Protein AF-A0A7X5D2F2-F1 (afdb_monomer_lite)

pLDDT: mean 94.75, std 5.99, range [55.28, 98.5]

Sequence (98 aa):
MAMTEIIKQLEKEILQQREDEQRILNEIAAVASLDFAQRAAGVLDPKKHFYGFEAYLILLDNLEVLLYAGMPDDLALESVQCGYDAETILAMWRLSKV

Secondary structure (DSSP, 8-state):
--HHHHHHHHHHHHHHHHHHHHHHHHHHHHHT-HHHHHHHHHHS-GGGSSS-HHHHHHHHHHHHHHHHTT--HHHHHHHGGGS--HHHHHHHHHHTT-

Structure (mmCIF, N/CA/C/O backbone):
data_AF-A0A7X5D2F2-F1
#
_entry.id   AF-A0A7X5D2F2-F1
#
loop_
_atom_site.group_PDB
_atom_site.id
_atom_site.type_symbol
_atom_site.label_atom_id
_atom_site.label_alt_id
_atom_site.label_comp_id
_atom_site.label_asym_id
_atom_site.label_entity_id
_atom_site.label_seq_id
_atom_site.pdbx_PDB_ins_code
_atom_site.Cartn_x
_atom_site.Cartn_y
_atom_site.Cartn_z
_atom_site.occupancy
_atom_site.B_iso_or_equiv
_atom_site.auth_seq_id
_atom_site.auth_comp_id
_atom_site.auth_asym_id
_atom_site.auth_atom_id
_atom_site.pdbx_PDB_model_num
ATOM 1 N N . MET A 1 1 ? -19.622 19.077 21.804 1.00 65.56 1 MET A N 1
ATOM 2 C CA . MET A 1 1 ? -19.989 17.701 21.421 1.00 65.56 1 MET A CA 1
ATOM 3 C C . MET A 1 1 ? -20.117 16.864 22.671 1.00 65.56 1 MET A C 1
ATOM 5 O O . MET A 1 1 ? -19.280 16.992 23.561 1.00 65.56 1 MET A O 1
ATOM 9 N N . ALA A 1 2 ? -21.165 16.053 22.753 1.00 89.62 2 ALA A N 1
ATOM 10 C CA . ALA A 1 2 ? -21.303 15.061 23.810 1.00 89.62 2 ALA A CA 1
ATOM 11 C C . ALA A 1 2 ? -20.306 13.913 23.580 1.00 89.62 2 ALA A C 1
ATOM 13 O O . ALA A 1 2 ? -19.977 13.588 22.442 1.00 89.62 2 ALA A O 1
ATOM 14 N N . MET A 1 3 ? -19.846 13.261 24.650 1.00 86.44 3 MET A N 1
ATOM 15 C CA . MET A 1 3 ? -18.884 12.150 24.566 1.00 86.44 3 MET A CA 1
ATOM 16 C C . MET A 1 3 ? -19.361 11.024 23.631 1.00 86.44 3 MET A C 1
ATOM 18 O O . MET A 1 3 ? -18.571 10.435 22.901 1.00 86.44 3 MET A O 1
ATOM 22 N N . THR A 1 4 ? -20.673 10.789 23.581 1.00 91.25 4 THR A N 1
ATOM 23 C CA . THR A 1 4 ? -21.317 9.834 22.670 1.00 91.25 4 THR A CA 1
ATOM 24 C C . THR A 1 4 ? -21.178 10.208 21.189 1.00 91.25 4 THR A C 1
ATOM 26 O O . THR A 1 4 ? -21.088 9.319 20.350 1.00 91.25 4 THR A O 1
ATOM 29 N N . GLU A 1 5 ? -21.161 11.498 20.846 1.00 90.62 5 GLU A N 1
ATOM 30 C CA . GLU A 1 5 ? -20.963 11.953 19.460 1.00 90.62 5 GLU A CA 1
ATOM 31 C C . GLU A 1 5 ? -19.513 11.734 19.020 1.00 90.62 5 GLU A C 1
ATOM 33 O O . GLU A 1 5 ? -19.276 11.280 17.905 1.00 90.62 5 GLU A O 1
ATOM 38 N N . ILE A 1 6 ? -18.557 11.977 19.924 1.00 92.31 6 ILE A N 1
ATOM 39 C CA . ILE A 1 6 ? -17.126 11.748 19.678 1.00 92.31 6 ILE A CA 1
ATOM 40 C C . ILE A 1 6 ? -16.859 10.261 19.417 1.00 92.31 6 ILE A C 1
ATOM 42 O O . ILE A 1 6 ? -16.185 9.925 18.451 1.00 92.31 6 ILE A O 1
ATOM 46 N N . ILE A 1 7 ? -17.427 9.364 20.232 1.00 92.88 7 ILE A N 1
ATOM 47 C CA . ILE A 1 7 ? -17.257 7.911 20.054 1.00 92.88 7 ILE A CA 1
ATOM 48 C C . ILE A 1 7 ? -17.794 7.45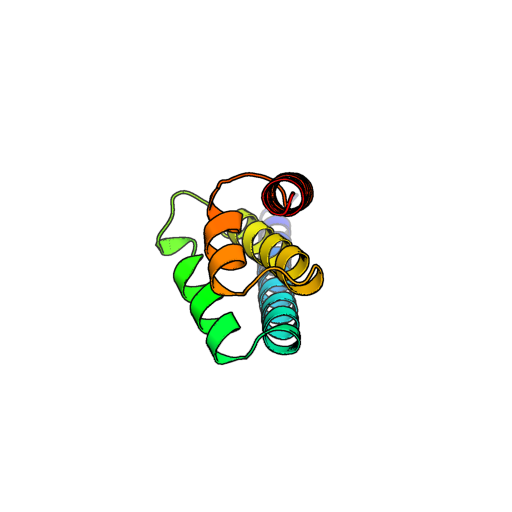6 18.692 1.00 92.88 7 ILE A C 1
ATOM 50 O O . ILE A 1 7 ? -17.085 6.773 17.960 1.00 92.88 7 ILE A O 1
ATOM 54 N N . LYS A 1 8 ? -19.004 7.886 18.312 1.00 93.88 8 LYS A N 1
ATOM 55 C CA . LYS A 1 8 ? -19.597 7.526 17.012 1.00 93.88 8 LYS A CA 1
ATOM 56 C C . LYS A 1 8 ? -18.767 8.015 15.828 1.00 93.88 8 LYS A C 1
ATOM 58 O O . LYS A 1 8 ? -18.689 7.334 14.809 1.00 93.88 8 LYS A O 1
ATOM 63 N N . GLN A 1 9 ? -18.175 9.200 15.949 1.00 93.12 9 GLN A N 1
ATOM 64 C CA . GLN A 1 9 ? -17.317 9.750 14.908 1.00 93.12 9 GLN A CA 1
ATOM 65 C C . GLN A 1 9 ? -16.032 8.923 14.757 1.00 93.12 9 GLN A C 1
ATOM 67 O O . GLN A 1 9 ? -15.683 8.556 13.639 1.00 93.12 9 GLN A O 1
ATOM 72 N N . LEU A 1 10 ? -15.396 8.544 15.869 1.00 91.19 10 LEU A N 1
ATOM 73 C CA . LEU A 1 10 ? -14.206 7.686 15.860 1.00 91.19 10 LEU A CA 1
ATOM 74 C C . LEU A 1 10 ? -14.493 6.293 15.283 1.00 91.19 10 LEU A C 1
ATOM 76 O O . LEU A 1 10 ? -13.706 5.779 14.494 1.00 91.19 10 LEU A O 1
ATOM 80 N N . GLU A 1 11 ? -15.627 5.682 15.635 1.00 92.94 11 GLU A N 1
ATOM 81 C CA . GLU A 1 11 ? -16.042 4.391 15.067 1.00 92.94 11 GLU A CA 1
ATOM 82 C C . GLU A 1 11 ? -16.193 4.466 13.543 1.00 92.94 11 GLU A C 1
ATOM 84 O O . GLU A 1 11 ? -15.750 3.567 12.827 1.00 92.94 11 GLU A O 1
ATOM 89 N N . LYS A 1 12 ? -16.776 5.561 13.042 1.00 93.38 12 LYS A N 1
ATOM 90 C CA . LYS A 1 12 ? -16.924 5.801 11.606 1.00 93.38 12 LYS A CA 1
ATOM 91 C C . LYS A 1 12 ? -15.573 5.992 10.914 1.00 93.38 12 LYS A C 1
ATOM 93 O O . LYS A 1 12 ? -15.373 5.449 9.833 1.00 93.38 12 LYS A O 1
ATOM 98 N N . GLU A 1 13 ? -14.659 6.740 11.526 1.00 91.62 13 GLU A N 1
ATOM 99 C CA . GLU A 1 13 ? -13.309 6.961 10.991 1.00 91.62 13 GLU A CA 1
ATOM 100 C C . GLU A 1 13 ? -12.511 5.658 10.913 1.00 91.62 13 GLU A C 1
ATOM 102 O O . GLU A 1 13 ? -11.897 5.381 9.887 1.00 91.62 13 GLU A O 1
ATOM 107 N N . ILE A 1 14 ? -12.583 4.812 11.944 1.00 91.25 14 ILE A N 1
ATOM 108 C CA . ILE A 1 14 ? -11.930 3.496 11.943 1.00 91.25 14 ILE A CA 1
ATOM 109 C C . ILE A 1 14 ? -12.499 2.605 10.835 1.00 91.25 14 ILE A C 1
ATOM 111 O O . ILE A 1 14 ? -11.735 1.920 10.156 1.00 91.25 14 ILE A O 1
ATOM 115 N N . LEU A 1 15 ? -13.823 2.596 10.648 1.00 93.94 15 LEU A N 1
ATOM 116 C CA . LEU A 1 15 ? -14.453 1.810 9.587 1.00 93.94 15 LEU A CA 1
ATOM 117 C C . LEU A 1 15 ? -13.967 2.268 8.206 1.00 93.94 15 LEU A C 1
ATOM 119 O O . LEU A 1 15 ? -13.516 1.441 7.420 1.00 93.94 15 LEU A O 1
ATOM 123 N N . GLN A 1 16 ? -13.986 3.580 7.956 1.00 94.62 16 GLN A N 1
ATOM 124 C CA . GLN A 1 16 ? -13.528 4.161 6.694 1.00 94.62 16 GLN A CA 1
ATOM 125 C C . GLN A 1 16 ? -12.066 3.802 6.414 1.00 94.62 16 GLN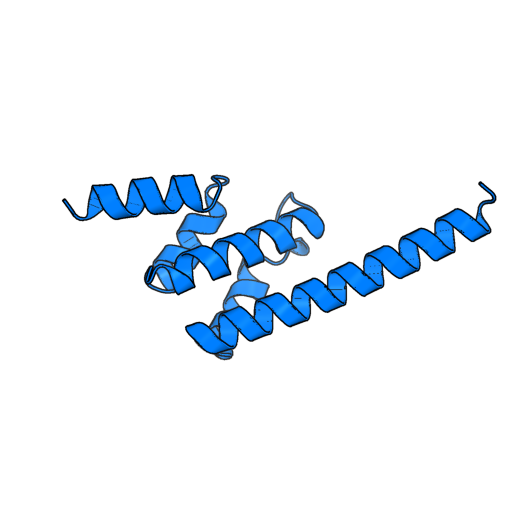 A C 1
ATOM 127 O O . GLN A 1 16 ? -11.740 3.326 5.336 1.00 94.62 16 GLN A O 1
ATOM 132 N N . GLN A 1 17 ? -11.200 3.933 7.419 1.00 93.38 17 GLN A N 1
ATOM 133 C CA . GLN A 1 17 ? -9.786 3.586 7.306 1.00 93.38 17 GLN A CA 1
ATOM 134 C C . GLN A 1 17 ? -9.558 2.110 6.933 1.00 93.38 17 GLN A C 1
ATOM 136 O O . GLN A 1 17 ? -8.610 1.797 6.215 1.00 93.38 17 GLN A O 1
ATOM 141 N N . ARG A 1 18 ? -10.420 1.193 7.391 1.00 93.50 18 ARG A N 1
ATOM 142 C CA . ARG A 1 18 ? -10.358 -0.231 7.015 1.00 93.50 18 ARG A CA 1
ATOM 143 C C . ARG A 1 18 ? -10.874 -0.498 5.607 1.00 93.50 18 ARG A C 1
ATOM 145 O O . ARG A 1 18 ? -10.320 -1.348 4.915 1.00 93.50 18 ARG A O 1
ATOM 152 N N . GLU A 1 19 ? -11.912 0.213 5.185 1.00 96.31 19 GLU A N 1
ATOM 153 C CA . GLU A 1 19 ? -12.398 0.152 3.805 1.00 96.31 19 GLU A CA 1
ATOM 154 C C . GLU A 1 19 ? -11.338 0.682 2.829 1.00 96.31 19 GLU A C 1
ATOM 156 O O . GLU A 1 19 ? -11.081 0.051 1.804 1.00 96.31 19 GLU A O 1
ATOM 161 N N . ASP A 1 20 ? -10.664 1.776 3.190 1.00 96.19 20 ASP A N 1
ATOM 162 C CA . ASP A 1 20 ? -9.576 2.364 2.409 1.00 96.19 20 ASP A CA 1
ATOM 163 C C . ASP A 1 20 ? -8.375 1.412 2.316 1.00 96.19 20 ASP A C 1
ATOM 165 O O . ASP A 1 20 ? -7.888 1.157 1.216 1.00 96.19 20 ASP A O 1
ATOM 169 N N . GLU A 1 21 ? -7.947 0.813 3.436 1.00 97.56 21 GLU A N 1
ATOM 170 C CA . GLU A 1 21 ? -6.899 -0.222 3.461 1.00 97.56 21 GLU A CA 1
ATOM 171 C C . GLU A 1 21 ? -7.220 -1.361 2.486 1.00 97.56 21 GLU A C 1
ATOM 173 O O . GLU A 1 21 ? -6.391 -1.743 1.658 1.00 97.56 21 GLU A O 1
ATOM 178 N N . GLN A 1 22 ? -8.438 -1.904 2.561 1.00 97.44 22 GLN A N 1
ATOM 179 C CA . GLN A 1 22 ? -8.834 -3.032 1.728 1.00 97.44 22 GLN A CA 1
ATOM 180 C C . GLN A 1 22 ? -8.935 -2.651 0.248 1.00 97.44 22 GLN A C 1
ATOM 182 O O . GLN A 1 22 ? -8.554 -3.450 -0.610 1.00 97.44 22 GLN A O 1
ATOM 187 N N . ARG A 1 23 ? -9.426 -1.445 -0.063 1.00 98.12 23 ARG A N 1
ATOM 188 C CA . ARG A 1 23 ? -9.470 -0.917 -1.431 1.00 98.12 23 ARG A CA 1
ATOM 189 C C . ARG A 1 23 ? -8.064 -0.828 -2.026 1.00 98.12 23 ARG A C 1
ATOM 191 O O . ARG A 1 23 ? -7.831 -1.447 -3.063 1.00 98.12 23 ARG A O 1
ATOM 198 N N . ILE A 1 24 ? -7.136 -0.168 -1.332 1.00 98.00 24 ILE A N 1
ATOM 199 C CA . ILE A 1 24 ? -5.767 0.046 -1.823 1.00 98.00 24 ILE A CA 1
ATOM 200 C C . ILE A 1 24 ? -5.037 -1.293 -1.995 1.00 98.00 24 ILE A C 1
ATOM 202 O O . ILE A 1 24 ? -4.389 -1.537 -3.011 1.00 98.00 24 ILE A O 1
ATOM 206 N N . LEU A 1 25 ? -5.181 -2.230 -1.049 1.00 98.38 25 LEU A N 1
ATOM 207 C CA . LEU A 1 25 ? -4.564 -3.556 -1.177 1.00 98.38 25 LEU A CA 1
ATOM 208 C C . LEU A 1 25 ? -5.107 -4.355 -2.369 1.00 98.38 25 LEU A C 1
ATOM 210 O O . LEU A 1 25 ? -4.350 -5.098 -2.996 1.00 98.38 25 LEU A O 1
ATOM 214 N N . ASN A 1 26 ? -6.389 -4.199 -2.708 1.00 98.25 26 ASN A N 1
ATOM 215 C CA . ASN A 1 26 ? -6.960 -4.817 -3.904 1.00 98.25 26 ASN A CA 1
ATOM 216 C C . ASN A 1 26 ? -6.424 -4.173 -5.191 1.00 98.25 26 ASN A C 1
ATOM 218 O O . ASN A 1 26 ? -6.156 -4.890 -6.154 1.00 98.25 26 ASN A O 1
ATOM 222 N N . GLU A 1 27 ? -6.239 -2.852 -5.212 1.00 98.12 27 GLU A N 1
ATOM 223 C CA . GLU A 1 27 ? -5.647 -2.127 -6.345 1.00 98.12 27 GLU A CA 1
ATOM 224 C C . GLU A 1 27 ? -4.179 -2.534 -6.556 1.00 98.12 27 GLU A C 1
ATOM 226 O O . GLU A 1 27 ? -3.791 -2.896 -7.669 1.00 98.12 27 GLU A O 1
ATOM 231 N N . ILE A 1 28 ? -3.394 -2.623 -5.476 1.00 98.44 28 ILE A N 1
ATOM 232 C CA . ILE A 1 28 ? -2.025 -3.161 -5.498 1.00 98.44 28 ILE A CA 1
ATOM 233 C C . ILE A 1 28 ? -2.011 -4.609 -6.009 1.00 98.44 28 ILE A C 1
ATOM 235 O O . ILE A 1 28 ? -1.175 -4.974 -6.839 1.00 98.44 28 ILE A O 1
ATOM 239 N N . ALA A 1 29 ? -2.938 -5.451 -5.544 1.00 98.19 29 ALA A N 1
ATOM 240 C CA . ALA A 1 29 ? -3.026 -6.836 -5.998 1.00 98.19 29 ALA A CA 1
ATOM 241 C C . ALA A 1 29 ? -3.383 -6.952 -7.487 1.00 98.19 29 ALA A C 1
ATOM 243 O O . ALA A 1 29 ? -2.934 -7.892 -8.145 1.00 98.19 29 ALA A O 1
ATOM 244 N N . ALA A 1 30 ? -4.173 -6.012 -8.012 1.00 97.56 30 ALA A N 1
ATOM 245 C CA . ALA A 1 30 ? -4.565 -5.971 -9.415 1.00 97.56 30 ALA A CA 1
ATOM 246 C C . ALA A 1 30 ? -3.411 -5.561 -10.344 1.00 97.56 30 ALA A C 1
ATOM 248 O O . ALA A 1 30 ? -3.338 -6.070 -11.463 1.00 97.56 30 ALA A O 1
ATOM 249 N N . VAL A 1 31 ? -2.519 -4.668 -9.897 1.00 97.56 31 VAL A N 1
ATOM 250 C CA . VAL A 1 31 ? -1.373 -4.201 -10.701 1.00 97.56 31 VAL A CA 1
ATOM 251 C C . VAL A 1 31 ? -0.131 -5.091 -10.562 1.00 97.56 31 VAL A C 1
ATOM 253 O O . VAL A 1 31 ? 0.580 -5.278 -11.546 1.00 97.56 31 VAL A O 1
ATOM 256 N N . ALA A 1 32 ? 0.114 -5.668 -9.381 1.00 97.25 32 ALA A N 1
ATOM 257 C CA . ALA A 1 32 ? 1.281 -6.510 -9.104 1.00 97.25 32 ALA A CA 1
ATOM 258 C C . ALA A 1 32 ? 0.889 -7.985 -8.902 1.00 97.25 32 ALA A C 1
ATOM 260 O O . ALA A 1 32 ? 1.017 -8.806 -9.809 1.00 97.25 32 ALA A O 1
ATOM 261 N N . SER A 1 33 ? 0.423 -8.344 -7.701 1.00 97.81 33 SER A N 1
ATOM 262 C CA . SER A 1 33 ? -0.162 -9.654 -7.379 1.00 97.81 33 SER A CA 1
ATOM 263 C C . SER A 1 33 ? -0.732 -9.674 -5.957 1.00 97.81 33 SER A C 1
ATOM 265 O O . SER A 1 33 ? -0.361 -8.856 -5.113 1.00 97.81 33 SER A O 1
ATOM 267 N N . LEU A 1 34 ? -1.588 -10.657 -5.656 1.00 97.81 34 LEU A N 1
ATOM 268 C CA . LEU A 1 34 ? -2.097 -10.878 -4.297 1.00 97.81 34 LEU A CA 1
ATOM 269 C C . LEU A 1 34 ? -0.968 -11.128 -3.283 1.00 97.81 34 LEU A C 1
ATOM 271 O O . LEU A 1 34 ? -0.961 -10.520 -2.213 1.00 97.81 34 LEU A O 1
ATOM 275 N N . ASP A 1 35 ? -0.006 -11.987 -3.629 1.00 98.12 35 ASP A N 1
ATOM 276 C CA . ASP A 1 35 ? 1.134 -12.309 -2.762 1.00 98.12 35 ASP A CA 1
ATOM 277 C C . ASP A 1 35 ? 1.984 -11.062 -2.485 1.00 98.12 35 ASP A C 1
ATOM 279 O O . ASP A 1 35 ? 2.416 -10.827 -1.352 1.00 98.12 35 ASP A O 1
ATOM 283 N N . PHE A 1 36 ? 2.177 -10.215 -3.503 1.00 98.25 36 PHE A N 1
ATOM 284 C CA . PHE A 1 36 ? 2.857 -8.937 -3.342 1.00 98.25 36 PHE A CA 1
ATOM 285 C C . PHE A 1 36 ? 2.095 -8.005 -2.393 1.00 98.25 36 PHE A C 1
ATOM 287 O O . PHE A 1 36 ? 2.702 -7.476 -1.463 1.00 98.25 36 PHE A O 1
ATOM 294 N N . ALA A 1 37 ? 0.783 -7.834 -2.579 1.00 98.31 37 ALA A N 1
ATOM 295 C CA . ALA A 1 37 ? -0.037 -6.965 -1.733 1.00 98.31 37 ALA A CA 1
ATOM 296 C C . ALA A 1 37 ? 0.012 -7.393 -0.256 1.00 98.31 37 ALA A C 1
ATOM 298 O O . ALA A 1 37 ? 0.205 -6.565 0.635 1.00 98.31 37 ALA A O 1
ATOM 299 N N . GLN A 1 38 ? -0.075 -8.699 0.012 1.00 98.06 38 GLN A N 1
ATOM 300 C CA . GLN A 1 38 ? 0.043 -9.248 1.367 1.00 98.06 38 GLN A CA 1
ATOM 301 C C . GLN A 1 38 ? 1.428 -8.998 1.971 1.00 98.06 38 GLN A C 1
ATOM 303 O O . GLN A 1 38 ? 1.549 -8.628 3.143 1.00 98.06 38 GLN A O 1
ATOM 308 N N . ARG A 1 39 ? 2.487 -9.164 1.172 1.00 98.19 39 ARG A N 1
ATOM 309 C CA . ARG A 1 39 ? 3.854 -8.863 1.601 1.00 98.19 39 ARG A CA 1
ATOM 310 C C . ARG A 1 39 ? 4.033 -7.375 1.897 1.00 98.19 39 ARG A C 1
ATOM 312 O O . ARG A 1 39 ? 4.603 -7.050 2.934 1.00 98.19 39 ARG A O 1
ATOM 319 N N . ALA A 1 40 ? 3.535 -6.489 1.038 1.00 97.81 40 ALA A N 1
ATOM 320 C CA . ALA A 1 40 ? 3.589 -5.044 1.236 1.00 97.81 40 ALA A CA 1
ATOM 321 C C . ALA A 1 40 ? 2.875 -4.632 2.531 1.00 97.81 40 ALA A C 1
ATOM 323 O O . ALA A 1 40 ? 3.472 -3.945 3.360 1.00 97.81 40 ALA A O 1
ATOM 324 N N . ALA A 1 41 ? 1.663 -5.147 2.770 1.00 97.56 41 ALA A N 1
ATOM 325 C CA . ALA A 1 41 ? 0.940 -4.939 4.025 1.00 97.56 41 ALA A CA 1
ATOM 326 C C . ALA A 1 41 ? 1.754 -5.400 5.244 1.00 97.56 41 ALA A C 1
ATOM 328 O O . ALA A 1 41 ? 1.814 -4.708 6.255 1.00 97.56 41 ALA A O 1
ATOM 329 N N . GLY A 1 42 ? 2.425 -6.551 5.143 1.00 97.50 42 GLY A N 1
ATOM 330 C CA . GLY A 1 42 ? 3.262 -7.080 6.217 1.00 97.50 42 GLY A CA 1
ATOM 331 C C . GLY A 1 42 ? 4.562 -6.302 6.450 1.00 97.50 42 GLY A C 1
ATOM 332 O O . GLY A 1 42 ? 5.032 -6.248 7.590 1.00 97.50 42 GLY A O 1
ATOM 333 N N . VAL A 1 43 ? 5.161 -5.733 5.402 1.00 97.12 43 VAL A N 1
ATOM 334 C CA . VAL A 1 43 ? 6.385 -4.917 5.488 1.00 97.12 43 VAL A CA 1
ATOM 335 C C . VAL A 1 43 ? 6.073 -3.541 6.060 1.00 97.12 43 VAL A C 1
ATOM 337 O O . VAL A 1 43 ? 6.808 -3.078 6.925 1.00 97.12 43 VAL A O 1
ATOM 340 N N . LEU A 1 44 ? 4.974 -2.926 5.629 1.00 96.88 44 LEU A N 1
ATOM 341 C CA . LEU A 1 44 ? 4.552 -1.586 6.038 1.00 96.88 44 LEU A CA 1
ATOM 342 C C . LEU A 1 44 ? 3.662 -1.589 7.295 1.00 96.88 44 LEU A C 1
ATOM 344 O O . LEU A 1 44 ? 3.173 -0.541 7.699 1.00 96.88 44 LEU A O 1
ATOM 348 N N . ASP A 1 45 ? 3.446 -2.748 7.927 1.00 95.94 45 ASP A N 1
ATOM 349 C CA . ASP A 1 45 ? 2.587 -2.877 9.111 1.00 95.94 45 ASP A CA 1
ATOM 350 C C . ASP A 1 45 ? 2.985 -1.851 10.190 1.00 95.94 45 ASP A C 1
ATOM 352 O O . ASP A 1 45 ? 4.088 -1.952 10.740 1.00 95.94 45 ASP A O 1
ATOM 356 N N . PRO A 1 46 ? 2.102 -0.903 10.560 1.00 92.88 46 PRO A N 1
ATOM 357 C CA . PRO A 1 46 ? 2.429 0.159 11.508 1.00 92.88 46 PRO A CA 1
ATOM 358 C C . PRO A 1 46 ? 2.855 -0.378 12.881 1.00 92.88 46 PRO A C 1
ATOM 360 O O . PRO A 1 46 ? 3.576 0.300 13.605 1.00 92.88 46 PRO A O 1
ATOM 363 N N . LYS A 1 47 ? 2.506 -1.622 13.244 1.00 93.69 47 LYS A N 1
ATOM 364 C CA . LYS A 1 47 ? 2.986 -2.263 14.484 1.00 93.69 47 LYS A CA 1
ATOM 365 C C . LYS A 1 47 ? 4.493 -2.529 14.496 1.00 93.69 47 LYS A C 1
ATOM 367 O O . LYS A 1 47 ? 5.046 -2.800 15.561 1.00 93.69 47 LYS A O 1
ATOM 372 N N . LYS A 1 48 ? 5.147 -2.502 13.333 1.00 93.25 48 LYS A N 1
ATOM 373 C CA . LYS A 1 48 ? 6.592 -2.718 13.167 1.00 93.25 48 LYS A CA 1
ATOM 374 C C . LYS A 1 48 ? 7.378 -1.413 13.038 1.00 93.25 48 LYS A C 1
ATOM 376 O O . LYS A 1 48 ? 8.603 -1.464 12.969 1.00 93.25 48 LYS A O 1
ATOM 381 N N . HIS A 1 49 ? 6.695 -0.269 13.024 1.00 91.75 49 HIS A N 1
ATOM 382 C CA . HIS A 1 49 ? 7.278 1.033 12.709 1.00 91.75 49 HIS A CA 1
ATOM 383 C C . HIS A 1 49 ? 6.873 2.108 13.724 1.00 91.75 49 HIS A C 1
ATOM 385 O O . HIS A 1 49 ? 6.038 1.891 14.596 1.00 91.75 49 HIS A O 1
ATOM 391 N N . PHE A 1 50 ? 7.480 3.293 13.617 1.00 91.19 50 PHE A N 1
ATOM 392 C CA . PHE A 1 50 ? 7.218 4.436 14.506 1.00 91.19 50 PHE A CA 1
ATOM 393 C C . PHE A 1 50 ? 6.079 5.351 14.020 1.00 91.19 50 PHE A C 1
ATOM 395 O O . PHE A 1 50 ? 5.973 6.491 14.472 1.00 91.19 50 PHE A O 1
ATOM 402 N N . TYR A 1 51 ? 5.238 4.879 13.099 1.00 92.56 51 TYR A N 1
ATOM 403 C CA . TYR A 1 51 ? 4.136 5.645 12.518 1.00 92.56 51 TYR A CA 1
ATOM 404 C C . TYR A 1 51 ? 2.771 4.997 12.782 1.00 92.56 51 TYR A C 1
ATOM 406 O O . TYR A 1 51 ? 2.664 3.808 13.073 1.00 92.56 51 TYR A O 1
ATOM 414 N N . GLY A 1 52 ? 1.712 5.809 12.713 1.00 93.56 52 GLY A N 1
ATOM 415 C CA . GLY A 1 52 ? 0.333 5.369 12.932 1.00 93.56 52 GLY A CA 1
ATOM 416 C C . GLY A 1 52 ? -0.325 4.754 11.693 1.00 93.56 52 GLY A C 1
ATOM 417 O O . GLY A 1 52 ? 0.254 4.711 10.611 1.00 93.56 52 GLY A O 1
ATOM 418 N N . PHE A 1 53 ? -1.577 4.320 11.847 1.00 93.94 53 PHE A N 1
ATOM 419 C CA . PHE A 1 53 ? -2.341 3.680 10.770 1.00 93.94 53 PHE A CA 1
ATOM 420 C C . PHE A 1 53 ? -2.591 4.602 9.563 1.00 93.94 53 PHE A C 1
ATOM 422 O O . PHE A 1 53 ? -2.533 4.156 8.427 1.00 93.94 53 PHE A O 1
ATOM 429 N N . GLU A 1 54 ? -2.794 5.900 9.787 1.00 93.38 54 GLU A N 1
ATOM 430 C CA . GLU A 1 54 ? -2.958 6.879 8.702 1.00 93.38 54 GLU A CA 1
ATOM 431 C C . GLU A 1 54 ? -1.701 6.990 7.826 1.00 93.38 54 GLU A C 1
ATOM 433 O O . GLU A 1 54 ? -1.784 6.961 6.602 1.00 93.38 54 GLU A O 1
ATOM 438 N N . ALA A 1 55 ? -0.519 7.031 8.445 1.00 94.56 55 ALA A N 1
ATOM 439 C CA . ALA A 1 55 ? 0.744 7.025 7.713 1.00 94.56 55 ALA A CA 1
ATOM 440 C C . ALA A 1 55 ? 0.940 5.718 6.934 1.00 94.56 55 ALA A C 1
ATOM 442 O O . ALA A 1 55 ? 1.424 5.745 5.810 1.00 94.56 55 ALA A O 1
ATOM 443 N N . TYR A 1 56 ? 0.518 4.585 7.498 1.00 96.69 56 TYR A N 1
ATOM 444 C CA . TYR A 1 56 ? 0.493 3.314 6.778 1.00 96.69 56 TYR A CA 1
ATOM 445 C C . TYR A 1 56 ? -0.380 3.373 5.513 1.00 96.69 56 TYR A C 1
ATOM 447 O O . TYR A 1 56 ? 0.077 2.942 4.456 1.00 96.69 56 TYR A O 1
ATOM 455 N N . LEU A 1 57 ? -1.582 3.958 5.585 1.00 96.69 57 LEU A N 1
ATOM 456 C CA . LEU A 1 57 ? -2.435 4.142 4.404 1.00 96.69 57 LEU A CA 1
ATOM 457 C C . LEU A 1 57 ? -1.759 5.016 3.341 1.00 96.69 57 LEU A C 1
ATOM 459 O O . LEU A 1 57 ? -1.788 4.663 2.168 1.00 96.69 57 LEU A O 1
ATOM 463 N N . ILE A 1 58 ? -1.087 6.099 3.746 1.00 96.12 58 ILE A N 1
ATOM 464 C CA . ILE A 1 58 ? -0.322 6.961 2.828 1.00 96.12 58 ILE A CA 1
ATOM 465 C C . ILE A 1 58 ? 0.808 6.178 2.146 1.00 96.12 58 ILE A C 1
ATOM 467 O O . ILE A 1 58 ? 1.059 6.353 0.957 1.00 96.12 58 ILE A O 1
ATOM 471 N N . LEU A 1 59 ? 1.499 5.300 2.876 1.00 97.62 59 LEU A N 1
ATOM 472 C CA . LEU A 1 59 ? 2.552 4.461 2.301 1.00 97.62 59 LEU A CA 1
ATOM 473 C C . LEU A 1 59 ? 1.988 3.434 1.311 1.00 97.62 59 LEU A C 1
ATOM 475 O O . LEU A 1 59 ? 2.613 3.184 0.285 1.00 97.62 59 LEU A O 1
ATOM 479 N N . LEU A 1 60 ? 0.817 2.855 1.584 1.00 97.75 60 LEU A N 1
ATOM 480 C CA . LEU A 1 60 ? 0.145 1.976 0.627 1.00 97.75 60 LEU A CA 1
ATOM 481 C C . LEU A 1 60 ? -0.294 2.725 -0.639 1.00 97.75 60 LEU A C 1
ATOM 483 O O . LEU A 1 60 ? -0.048 2.237 -1.738 1.00 97.75 60 LEU A O 1
ATOM 487 N N . ASP A 1 61 ? -0.890 3.906 -0.489 1.00 97.38 61 ASP A N 1
ATOM 488 C CA . ASP A 1 61 ? -1.343 4.746 -1.606 1.00 97.38 61 ASP A CA 1
ATOM 489 C C . ASP A 1 61 ? -0.156 5.188 -2.481 1.00 97.38 61 ASP A C 1
ATOM 491 O O . ASP A 1 61 ? -0.154 5.028 -3.701 1.00 97.38 61 ASP A O 1
ATOM 495 N N . ASN A 1 62 ? 0.944 5.616 -1.853 1.00 98.12 62 ASN A N 1
ATOM 496 C CA . ASN A 1 62 ? 2.180 5.909 -2.574 1.00 98.12 62 ASN A CA 1
ATOM 497 C C . ASN A 1 62 ? 2.704 4.672 -3.317 1.00 98.12 62 ASN A C 1
ATOM 499 O O . ASN A 1 62 ? 3.100 4.784 -4.475 1.00 98.12 62 ASN A O 1
ATOM 503 N N . LEU A 1 63 ? 2.710 3.496 -2.680 1.00 98.50 63 LEU A N 1
ATOM 504 C CA . LEU A 1 63 ? 3.166 2.255 -3.308 1.00 98.50 63 LEU A CA 1
ATOM 505 C C . LEU A 1 63 ? 2.330 1.915 -4.547 1.00 98.50 63 LEU A C 1
ATOM 507 O O . LEU A 1 63 ? 2.899 1.583 -5.586 1.00 98.50 63 LEU A O 1
ATOM 511 N N . GLU A 1 64 ? 1.008 2.042 -4.457 1.00 98.19 64 GLU A N 1
ATOM 512 C CA . GLU A 1 64 ? 0.097 1.886 -5.591 1.00 98.19 64 GLU A CA 1
ATOM 513 C C . GLU A 1 64 ? 0.507 2.803 -6.758 1.00 98.19 64 GLU A C 1
ATOM 515 O O . GLU A 1 64 ? 0.713 2.329 -7.880 1.00 98.19 64 GLU A O 1
ATOM 520 N N . VAL A 1 65 ? 0.725 4.095 -6.492 1.00 98.19 65 VAL A N 1
ATOM 521 C CA . VAL A 1 65 ? 1.153 5.075 -7.506 1.00 98.19 65 VAL A CA 1
ATOM 522 C C . VAL A 1 65 ? 2.476 4.674 -8.172 1.00 98.19 65 VAL A C 1
ATOM 524 O O . VAL A 1 65 ? 2.612 4.774 -9.397 1.00 98.19 65 VAL A O 1
ATOM 527 N N . LEU A 1 66 ? 3.456 4.196 -7.396 1.00 98.31 66 LEU A N 1
ATOM 528 C CA . LEU A 1 66 ? 4.745 3.746 -7.935 1.00 98.31 66 LEU A CA 1
ATOM 529 C C . LEU A 1 66 ? 4.585 2.541 -8.874 1.00 98.31 66 LEU A C 1
ATOM 531 O O . LEU A 1 66 ? 5.204 2.508 -9.944 1.00 98.31 66 LEU A O 1
ATOM 535 N N . LEU A 1 67 ? 3.738 1.579 -8.503 1.00 98.25 67 LEU A N 1
ATOM 536 C CA . LEU A 1 67 ? 3.469 0.385 -9.306 1.00 98.25 67 LEU A CA 1
ATOM 537 C C . LEU A 1 67 ? 2.760 0.738 -10.617 1.00 98.25 67 LEU A C 1
ATOM 539 O O . LEU A 1 67 ? 3.189 0.291 -11.681 1.00 98.25 67 LEU A O 1
ATOM 543 N N . TYR A 1 68 ? 1.748 1.611 -10.582 1.00 97.94 68 TYR A N 1
ATOM 544 C CA . TYR A 1 68 ? 1.080 2.083 -11.803 1.00 97.94 68 TYR A CA 1
ATOM 545 C C . TYR A 1 68 ? 2.014 2.848 -12.744 1.00 97.94 68 TYR A C 1
ATOM 547 O O . TYR A 1 68 ? 1.841 2.805 -13.963 1.00 97.94 68 TYR A O 1
ATOM 555 N N . ALA A 1 69 ? 3.037 3.516 -12.211 1.00 97.44 69 ALA A N 1
ATOM 556 C CA . ALA A 1 69 ? 4.075 4.151 -13.018 1.00 97.44 69 ALA A CA 1
ATOM 557 C C . ALA A 1 69 ? 5.070 3.149 -13.647 1.00 97.44 69 ALA A C 1
ATOM 559 O O . ALA A 1 69 ? 5.969 3.562 -14.389 1.00 97.44 69 ALA A O 1
ATOM 560 N N . GLY A 1 70 ? 4.925 1.851 -13.365 1.00 96.88 70 GLY A N 1
ATOM 561 C CA . GLY A 1 70 ? 5.763 0.773 -13.883 1.00 96.88 70 GLY A CA 1
ATOM 562 C C . GLY A 1 70 ? 7.081 0.600 -13.129 1.00 96.88 70 GLY A C 1
ATOM 563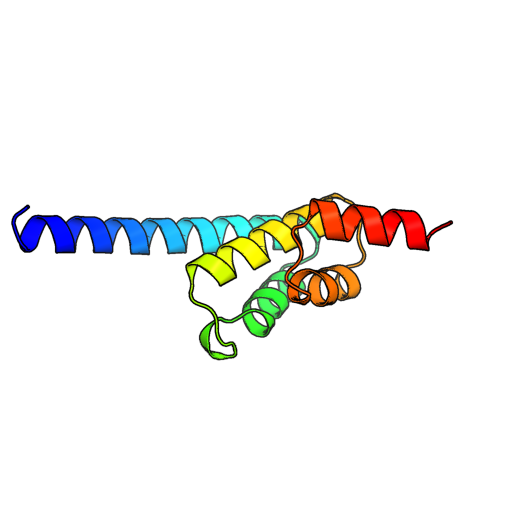 O O . GLY A 1 70 ? 8.049 0.087 -13.702 1.00 96.88 70 GLY A O 1
ATOM 564 N N . MET A 1 71 ? 7.169 1.079 -11.884 1.00 97.50 71 MET A N 1
ATOM 565 C CA . MET A 1 71 ? 8.322 0.793 -11.034 1.00 97.50 71 MET A CA 1
ATOM 566 C C . MET A 1 71 ? 8.332 -0.695 -10.653 1.00 97.50 71 MET A C 1
ATOM 568 O O . MET A 1 71 ? 7.285 -1.210 -10.274 1.00 97.50 71 MET A O 1
ATOM 572 N N . PRO A 1 72 ? 9.482 -1.395 -10.731 1.00 97.31 72 PRO A N 1
ATOM 573 C CA . PRO A 1 72 ? 9.570 -2.785 -10.297 1.00 97.31 72 PRO A CA 1
ATOM 574 C C . PRO A 1 72 ? 9.141 -2.959 -8.837 1.00 97.31 72 PRO A C 1
ATOM 576 O O . PRO A 1 72 ? 9.613 -2.223 -7.975 1.00 97.31 72 PRO A O 1
ATOM 579 N N . ASP A 1 73 ? 8.318 -3.970 -8.577 1.00 97.88 73 ASP A N 1
ATOM 580 C CA . ASP A 1 73 ? 7.718 -4.336 -7.290 1.00 97.88 73 ASP A CA 1
ATOM 581 C C . ASP A 1 73 ? 8.621 -4.130 -6.064 1.00 97.88 73 ASP A C 1
ATOM 583 O O . ASP A 1 73 ? 8.282 -3.384 -5.143 1.00 97.88 73 ASP A O 1
ATOM 587 N N . ASP A 1 74 ? 9.785 -4.785 -6.041 1.00 97.12 74 ASP A N 1
ATOM 588 C CA . ASP A 1 74 ? 10.705 -4.722 -4.898 1.00 97.12 74 ASP A CA 1
ATOM 589 C C . ASP A 1 74 ? 11.306 -3.325 -4.718 1.00 97.12 74 ASP A C 1
ATOM 591 O O . ASP A 1 74 ? 11.427 -2.845 -3.591 1.00 97.12 74 ASP A O 1
ATOM 595 N N . LEU A 1 75 ? 11.616 -2.646 -5.826 1.00 97.19 75 LEU A N 1
ATOM 596 C CA . LEU A 1 75 ? 12.133 -1.281 -5.797 1.00 97.19 75 LEU A CA 1
ATOM 597 C C . LEU A 1 75 ? 11.061 -0.295 -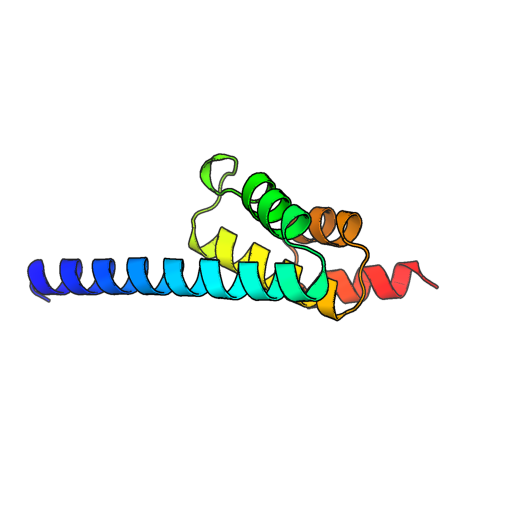5.321 1.00 97.19 75 LEU A C 1
ATOM 599 O O . LEU A 1 75 ? 11.379 0.622 -4.568 1.00 97.19 75 LEU A O 1
ATOM 603 N N . ALA A 1 76 ? 9.803 -0.479 -5.723 1.00 98.06 76 ALA A N 1
ATOM 604 C CA . ALA A 1 76 ? 8.688 0.347 -5.270 1.00 98.06 76 ALA A CA 1
ATOM 605 C C . ALA A 1 76 ? 8.464 0.197 -3.762 1.00 98.06 76 ALA A C 1
ATOM 607 O O . ALA A 1 76 ? 8.357 1.197 -3.047 1.00 98.06 76 ALA A O 1
ATOM 608 N N . LEU A 1 77 ? 8.476 -1.044 -3.265 1.00 97.94 77 LEU A N 1
ATOM 609 C CA . LEU A 1 77 ? 8.313 -1.330 -1.842 1.00 97.94 77 LEU A CA 1
ATOM 610 C C . LEU A 1 77 ? 9.480 -0.804 -0.997 1.00 97.94 77 LEU A C 1
ATOM 612 O O . LEU A 1 77 ? 9.266 -0.341 0.122 1.00 97.94 77 LEU A O 1
ATOM 616 N N . GLU A 1 78 ? 10.712 -0.856 -1.499 1.00 96.88 78 GLU A N 1
ATOM 617 C CA . GLU A 1 78 ? 11.858 -0.239 -0.826 1.00 96.88 78 GLU A CA 1
ATOM 618 C C . GLU A 1 78 ? 11.742 1.292 -0.827 1.00 96.88 78 GLU A C 1
ATOM 620 O O . GLU A 1 78 ? 11.859 1.927 0.220 1.00 96.88 78 GLU A O 1
ATOM 625 N N . SER A 1 79 ? 11.438 1.885 -1.983 1.00 97.00 79 SER A N 1
ATOM 626 C CA . SER A 1 79 ? 11.436 3.340 -2.163 1.00 97.00 79 SER A CA 1
ATOM 627 C C . SER A 1 79 ? 10.369 4.044 -1.332 1.00 97.00 79 SER A C 1
ATOM 629 O O . SER A 1 79 ? 10.620 5.120 -0.789 1.00 97.00 79 SER A O 1
ATOM 631 N N . VAL A 1 80 ? 9.180 3.449 -1.195 1.00 96.75 80 VAL A N 1
ATOM 632 C CA . VAL A 1 80 ? 8.090 4.074 -0.434 1.00 96.75 80 VAL A CA 1
ATOM 633 C C . VAL A 1 80 ? 8.430 4.242 1.051 1.00 96.75 80 VAL A C 1
ATOM 635 O O . VAL A 1 80 ? 7.899 5.122 1.720 1.00 96.75 80 VAL A O 1
ATOM 638 N N . GLN A 1 81 ? 9.386 3.464 1.567 1.00 94.69 81 GLN A N 1
ATOM 639 C CA . GLN A 1 81 ? 9.852 3.555 2.953 1.00 94.69 81 GLN A CA 1
ATOM 640 C C . GLN A 1 81 ? 10.832 4.716 3.193 1.00 94.69 81 GLN A C 1
ATOM 642 O O . GLN A 1 81 ? 11.172 4.998 4.341 1.00 94.69 81 GLN A O 1
ATOM 647 N N . CYS A 1 82 ? 11.279 5.422 2.149 1.00 91.44 82 CYS A N 1
ATOM 648 C CA . CYS A 1 82 ? 12.255 6.511 2.266 1.00 91.44 82 CYS A CA 1
ATOM 649 C C . CYS A 1 82 ? 11.681 7.820 2.839 1.00 91.44 82 CYS A C 1
ATOM 651 O O . CYS A 1 82 ? 12.436 8.765 3.060 1.00 91.44 82 CYS A O 1
ATOM 653 N N . GLY A 1 83 ? 10.367 7.898 3.073 1.00 86.88 83 GLY A N 1
ATOM 654 C CA . GLY A 1 83 ? 9.709 9.078 3.647 1.00 86.88 83 GLY A CA 1
ATOM 655 C C . GLY A 1 83 ? 9.500 10.241 2.670 1.00 86.88 83 GLY A C 1
ATOM 656 O O . GLY A 1 83 ? 9.073 11.314 3.092 1.00 86.88 83 GLY A O 1
ATOM 657 N N . TYR A 1 84 ? 9.785 10.036 1.383 1.00 94.12 84 TYR A N 1
ATOM 658 C CA . TYR A 1 84 ? 9.409 10.952 0.309 1.00 94.12 84 TYR A CA 1
ATOM 659 C C . TYR A 1 84 ? 8.011 10.622 -0.220 1.00 94.12 84 TYR A C 1
ATOM 661 O O . TYR A 1 84 ? 7.558 9.481 -0.139 1.00 94.12 84 TYR A O 1
ATOM 669 N N . ASP A 1 85 ? 7.338 11.620 -0.785 1.00 95.25 85 ASP A N 1
ATOM 670 C CA . ASP A 1 85 ? 6.103 11.411 -1.536 1.00 95.25 85 ASP A CA 1
ATOM 671 C C . ASP A 1 85 ? 6.365 10.668 -2.862 1.00 95.25 85 ASP A C 1
ATOM 673 O O . ASP A 1 85 ? 7.495 10.617 -3.368 1.00 95.25 85 ASP A O 1
ATOM 677 N N . ALA A 1 86 ? 5.308 10.090 -3.439 1.00 97.25 86 ALA A N 1
ATOM 678 C CA . ALA A 1 86 ? 5.412 9.301 -4.663 1.00 97.25 86 ALA A CA 1
ATOM 679 C C . ALA A 1 86 ? 5.967 10.097 -5.860 1.00 97.25 86 ALA A C 1
ATOM 681 O O . ALA A 1 86 ? 6.714 9.537 -6.664 1.00 97.25 86 ALA A O 1
ATOM 682 N N . GLU A 1 87 ? 5.661 11.393 -5.991 1.00 97.31 87 GLU A N 1
ATOM 683 C CA . GLU A 1 87 ? 6.154 12.208 -7.108 1.00 97.31 87 GLU A CA 1
ATOM 684 C C . GLU A 1 87 ? 7.669 12.400 -7.023 1.00 97.31 87 GLU A C 1
ATOM 686 O O . GLU A 1 87 ? 8.381 12.209 -8.016 1.00 97.31 87 GLU A O 1
ATOM 691 N N . THR A 1 88 ? 8.169 12.706 -5.825 1.00 97.31 88 THR A N 1
ATOM 692 C CA . THR A 1 88 ? 9.598 12.841 -5.537 1.00 97.31 88 THR A CA 1
ATOM 693 C C . THR A 1 88 ? 10.341 11.535 -5.833 1.00 97.31 88 THR A C 1
ATOM 695 O O . THR A 1 88 ? 11.368 11.550 -6.520 1.00 97.31 88 THR A O 1
ATOM 698 N N . ILE A 1 89 ? 9.805 10.392 -5.391 1.00 97.81 89 ILE A N 1
ATOM 699 C CA . ILE A 1 89 ? 10.388 9.068 -5.666 1.00 97.81 89 ILE A CA 1
ATOM 700 C C . ILE A 1 89 ? 10.430 8.793 -7.177 1.00 97.81 89 ILE A C 1
ATOM 702 O O . ILE A 1 89 ? 11.465 8.388 -7.716 1.00 97.81 89 ILE A O 1
ATOM 706 N N . LEU A 1 90 ? 9.328 9.042 -7.889 1.00 97.75 90 LEU A N 1
ATOM 707 C CA . LEU A 1 90 ? 9.256 8.827 -9.335 1.00 97.75 90 LEU A CA 1
ATOM 708 C C . LEU A 1 90 ? 10.215 9.731 -10.107 1.00 97.75 90 LEU A C 1
ATOM 710 O O . LEU A 1 90 ? 10.798 9.287 -11.099 1.00 97.75 90 LEU A O 1
ATOM 714 N N . ALA A 1 91 ? 10.397 10.978 -9.673 1.00 97.12 91 ALA A N 1
ATOM 715 C CA . ALA A 1 91 ? 11.363 11.888 -10.274 1.00 97.12 91 ALA A CA 1
ATOM 716 C C . ALA A 1 91 ? 12.792 11.334 -10.153 1.00 97.12 91 ALA A C 1
ATOM 718 O O . ALA A 1 91 ? 13.497 11.243 -11.160 1.00 97.12 91 ALA A O 1
ATOM 719 N N . MET A 1 92 ? 13.191 10.885 -8.958 1.00 95.88 92 MET A N 1
ATOM 720 C CA . MET A 1 92 ? 14.507 10.275 -8.728 1.00 95.88 92 MET A CA 1
ATOM 721 C C . MET A 1 92 ? 14.708 9.007 -9.569 1.00 95.88 92 MET A C 1
ATOM 723 O O . MET A 1 92 ? 15.739 8.854 -10.224 1.00 95.88 92 MET A O 1
ATOM 727 N N . TRP A 1 93 ? 13.707 8.124 -9.615 1.00 96.12 93 TRP A N 1
ATOM 728 C CA . TRP A 1 93 ? 13.770 6.879 -10.386 1.00 96.12 93 TRP A CA 1
ATOM 729 C C . TRP A 1 93 ? 13.844 7.097 -11.898 1.00 96.12 93 TRP A C 1
ATOM 731 O O . TRP A 1 93 ? 14.515 6.354 -12.610 1.00 96.12 93 TRP A O 1
ATOM 741 N N . ARG A 1 94 ? 13.163 8.117 -12.426 1.00 95.00 94 ARG A N 1
ATOM 742 C CA . ARG A 1 94 ? 13.247 8.453 -13.855 1.00 95.00 94 ARG A CA 1
ATOM 743 C C . ARG A 1 94 ? 14.620 9.010 -14.218 1.00 95.00 94 A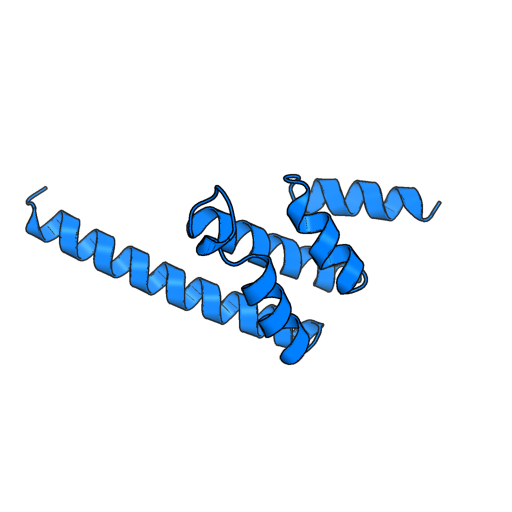RG A C 1
ATOM 745 O O . ARG A 1 94 ? 15.122 8.692 -15.290 1.00 95.00 94 ARG A O 1
ATOM 752 N N . LEU A 1 95 ? 15.227 9.798 -13.330 1.00 93.25 95 LEU A N 1
ATOM 753 C CA . LEU A 1 95 ? 16.571 10.343 -13.525 1.00 93.25 95 LEU A CA 1
ATOM 754 C C . LEU A 1 95 ? 17.660 9.268 -13.454 1.00 93.25 95 LEU A C 1
ATOM 756 O O . LEU A 1 95 ? 18.635 9.367 -14.187 1.00 93.25 95 LEU A O 1
ATOM 760 N N . SER A 1 96 ? 17.497 8.228 -12.629 1.00 88.69 96 SER A N 1
ATOM 761 C CA . SER A 1 96 ? 18.487 7.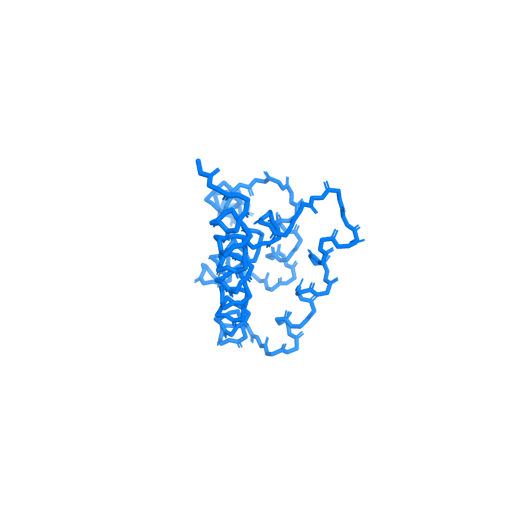144 -12.514 1.00 88.69 96 SER A CA 1
ATOM 762 C C . SER A 1 96 ? 18.540 6.199 -13.721 1.00 88.69 96 SER A C 1
ATOM 764 O O . SER A 1 96 ? 19.435 5.361 -13.804 1.00 88.69 96 SER A O 1
ATOM 766 N N . LYS A 1 97 ? 17.589 6.319 -14.656 1.00 77.69 97 LYS A N 1
ATOM 767 C CA . LYS A 1 97 ? 17.566 5.568 -15.921 1.00 77.69 97 LYS A CA 1
ATOM 768 C C . LYS A 1 97 ? 18.326 6.251 -17.065 1.00 77.69 97 LYS A C 1
ATOM 770 O O . LYS A 1 97 ? 18.409 5.660 -18.141 1.00 77.69 97 LYS A O 1
ATOM 775 N N . VAL A 1 98 ? 18.788 7.487 -16.862 1.00 55.28 98 VAL A N 1
ATOM 776 C CA . VAL A 1 98 ? 19.566 8.280 -17.832 1.00 55.28 98 VAL A CA 1
ATOM 777 C C . VAL A 1 98 ? 21.049 7.991 -17.652 1.00 55.28 98 VAL A C 1
ATOM 779 O O . VAL A 1 98 ? 21.724 7.808 -18.688 1.00 55.28 98 VAL A O 1
#

Radius of gyration: 15.54 Å; chains: 1; bounding box: 41×30×42 Å

Foldseek 3Di:
DPPVVVVVVVVVVVVVLVVLLVVLLVLVCVLPHNVLSVVLCVVLVCVVDPDDSVVSSQLSVLLSLCSVVVNDSVLSSVQSVPPDGNVVSVVVVVVVVD